Protein AF-A0A1G1VVL0-F1 (afdb_monomer_lite)

Radius of gyration: 16.99 Å; chains: 1; bounding box: 36×27×58 Å

pLDDT: mean 80.32, std 18.47, range [32.09, 98.31]

Foldseek 3Di:
DDPDDPPWWKWFFQDKDWDDDPPDQIWMKTFTFTADDPGDTDTDIATEDPQDSVQSDPVSCCVGDDGGFMWTKDKDWPWDQDDPVPDPDDDSPTDTDIDIHIYTDDDPDD

Organism: NCBI:txid1797593

Secondary structure (DSSP, 8-state):
-----TT--EEEEEEEEEEEETTEEEEEEEEEEEEPTTS-EEEEEEEEES--GGG-SHHHHHTT--TT-EEEEEEEE--B----TT--SS----B--EEEEEEE------

Sequence (110 aa):
MERLIPGHLRGEIFAFTTIRRDGIFPYGMAWVDVELLGGSTRRITVKLTDLDPNRMDPAGMEEQVHIGDRVEIITREWTRVTQDPADGKDHDRGLLVYGYAARLICEEGN

Structure (mmCIF, N/CA/C/O backbone):
data_AF-A0A1G1VVL0-F1
#
_entry.id   AF-A0A1G1VVL0-F1
#
loop_
_atom_site.group_PDB
_atom_site.id
_atom_site.type_symbol
_atom_site.label_atom_id
_atom_site.label_alt_id
_atom_site.label_comp_id
_atom_site.label_asym_id
_atom_site.label_entity_id
_atom_site.label_seq_id
_atom_site.pdbx_PDB_ins_code
_atom_site.Cartn_x
_atom_site.Cartn_y
_atom_site.Cartn_z
_atom_site.occupancy
_atom_site.B_iso_or_equiv
_atom_site.auth_seq_id
_atom_site.auth_comp_id
_atom_site.auth_asym_id
_atom_site.auth_atom_id
_atom_site.pdbx_PDB_model_num
ATOM 1 N N . MET A 1 1 ? 5.407 15.975 15.368 1.00 39.78 1 MET A N 1
ATOM 2 C CA . MET A 1 1 ? 3.993 16.453 15.500 1.00 39.78 1 MET A CA 1
ATOM 3 C C . MET A 1 1 ? 3.271 16.074 14.218 1.00 39.78 1 MET A C 1
ATOM 5 O O . MET A 1 1 ? 3.563 16.675 13.190 1.00 39.78 1 MET A O 1
ATOM 9 N N . GLU A 1 2 ? 2.407 15.051 14.245 1.00 45.62 2 GLU A N 1
ATOM 10 C CA . GLU A 1 2 ? 1.755 14.527 13.035 1.00 45.62 2 GLU A CA 1
ATOM 11 C C . GLU A 1 2 ? 1.006 15.632 12.285 1.00 45.62 2 GLU A C 1
ATOM 13 O O . GLU A 1 2 ? 0.053 16.228 12.792 1.00 45.62 2 GLU A O 1
ATOM 18 N N . ARG A 1 3 ? 1.429 15.918 11.051 1.00 47.12 3 ARG A N 1
ATOM 19 C CA . ARG A 1 3 ? 0.727 16.862 10.183 1.00 47.12 3 ARG A CA 1
ATOM 20 C C . ARG A 1 3 ? -0.472 16.139 9.571 1.00 47.12 3 ARG A C 1
ATOM 22 O O . ARG A 1 3 ? -0.402 15.601 8.472 1.00 47.12 3 ARG A O 1
ATOM 29 N N . LEU A 1 4 ? -1.558 16.085 10.336 1.00 47.19 4 LEU A N 1
ATOM 30 C CA . LEU A 1 4 ? -2.818 15.452 9.953 1.00 47.19 4 LEU A CA 1
ATOM 31 C C . LEU A 1 4 ? -3.418 16.176 8.741 1.00 47.19 4 LEU A C 1
ATOM 33 O O . LEU A 1 4 ? -3.774 17.350 8.840 1.00 47.19 4 LEU A O 1
ATOM 37 N N . ILE A 1 5 ? -3.561 15.484 7.607 1.00 50.50 5 ILE A N 1
ATOM 38 C CA . ILE A 1 5 ? -4.395 15.961 6.499 1.00 50.50 5 ILE A CA 1
ATOM 39 C C . ILE A 1 5 ? -5.812 15.408 6.727 1.00 50.50 5 ILE A C 1
ATOM 41 O O . ILE A 1 5 ? -5.999 14.189 6.654 1.00 50.50 5 ILE A O 1
ATOM 45 N N . PRO A 1 6 ? -6.820 16.252 7.015 1.00 49.91 6 PRO A N 1
ATOM 46 C CA . PRO A 1 6 ? -8.189 15.792 7.239 1.00 49.91 6 PRO A CA 1
ATOM 47 C C . PRO A 1 6 ? -8.708 14.944 6.066 1.00 49.91 6 PRO A C 1
ATOM 49 O O . PRO A 1 6 ? -8.513 15.304 4.907 1.00 49.91 6 PRO A O 1
ATOM 52 N N . GLY A 1 7 ? -9.374 13.824 6.366 1.00 61.66 7 GLY A N 1
ATOM 53 C CA . GLY A 1 7 ? -10.075 12.995 5.372 1.00 61.66 7 GLY A CA 1
ATOM 54 C C . GLY A 1 7 ? -9.296 11.815 4.778 1.00 61.66 7 GLY A C 1
ATOM 55 O O . GLY A 1 7 ? -9.840 11.122 3.922 1.00 61.66 7 GLY A O 1
ATOM 56 N N . HIS A 1 8 ? -8.063 11.549 5.217 1.00 72.69 8 HIS A N 1
ATOM 57 C CA . HIS A 1 8 ? -7.319 10.367 4.766 1.00 72.69 8 HIS A CA 1
ATOM 58 C C . HIS A 1 8 ? -7.766 9.121 5.535 1.00 72.69 8 HIS A C 1
ATOM 60 O O . HIS A 1 8 ? -7.766 9.114 6.768 1.00 72.69 8 HIS A O 1
ATOM 66 N N . LEU A 1 9 ? -8.148 8.067 4.807 1.00 87.69 9 LEU A N 1
ATOM 67 C CA . LEU A 1 9 ? -8.429 6.764 5.409 1.00 87.69 9 LEU A CA 1
ATOM 68 C C . LEU A 1 9 ? -7.130 6.206 5.989 1.00 87.69 9 LEU A C 1
ATOM 70 O O . LEU A 1 9 ? -6.089 6.237 5.335 1.00 87.69 9 LEU A O 1
ATOM 74 N N . ARG A 1 10 ? -7.197 5.698 7.215 1.00 90.50 10 ARG A N 1
ATOM 75 C CA . ARG A 1 10 ? -6.085 5.028 7.888 1.00 90.50 10 ARG A CA 1
ATOM 76 C C . ARG A 1 10 ? -6.435 3.567 8.092 1.00 90.50 10 ARG A C 1
ATOM 78 O O . ARG A 1 10 ? -7.612 3.200 8.143 1.00 90.50 10 ARG A O 1
ATOM 85 N N . GLY A 1 11 ? -5.408 2.747 8.200 1.00 94.00 11 GLY A N 1
ATOM 86 C CA . GLY A 1 11 ? -5.584 1.336 8.464 1.00 94.00 11 GLY A CA 1
ATOM 87 C C . GLY A 1 11 ? -4.322 0.683 8.977 1.00 94.00 11 GLY A C 1
ATOM 88 O O . GLY A 1 11 ? -3.320 1.342 9.254 1.00 94.00 11 GLY A O 1
ATOM 89 N N . GLU A 1 12 ? -4.406 -0.629 9.083 1.00 96.69 12 GLU A N 1
ATOM 90 C CA . GLU A 1 12 ? -3.340 -1.491 9.560 1.00 96.69 12 GLU A CA 1
ATOM 91 C C . GLU A 1 12 ? -3.049 -2.574 8.522 1.00 96.69 12 GLU A C 1
ATOM 93 O O . GLU A 1 12 ? -3.974 -3.126 7.915 1.00 96.69 12 GLU A O 1
ATOM 98 N N . ILE A 1 13 ? -1.771 -2.868 8.282 1.00 97.38 13 ILE A N 1
ATOM 99 C CA . ILE A 1 13 ? -1.376 -3.954 7.384 1.00 97.38 13 ILE A CA 1
ATOM 100 C C . ILE A 1 13 ? -1.767 -5.287 8.018 1.00 97.38 13 ILE A C 1
ATOM 102 O O . ILE A 1 13 ? -1.182 -5.722 9.004 1.00 97.38 13 ILE A O 1
ATOM 106 N N . PHE A 1 14 ? -2.722 -5.976 7.402 1.00 97.75 14 PHE A N 1
ATOM 107 C CA . PHE A 1 14 ? -3.109 -7.327 7.792 1.00 97.75 14 PHE A CA 1
ATOM 108 C C . PHE A 1 14 ? -2.160 -8.382 7.210 1.00 97.75 14 PHE A C 1
ATOM 110 O O . PHE A 1 14 ? -1.822 -9.366 7.860 1.00 97.75 14 PHE A O 1
ATOM 117 N N . ALA A 1 15 ? -1.766 -8.202 5.951 1.00 97.06 15 ALA A N 1
ATOM 118 C CA . ALA A 1 15 ? -0.835 -9.074 5.246 1.00 97.06 15 ALA A CA 1
ATOM 119 C C . ALA A 1 15 ? -0.176 -8.295 4.109 1.00 97.06 15 ALA A C 1
ATOM 121 O O . ALA A 1 15 ? -0.792 -7.391 3.542 1.00 97.06 15 ALA A O 1
ATOM 122 N N . PHE A 1 16 ? 1.038 -8.673 3.725 1.00 96.12 16 PHE A N 1
ATOM 123 C CA . PHE A 1 16 ? 1.721 -8.068 2.589 1.00 96.12 16 PHE A CA 1
ATOM 124 C C . PHE A 1 16 ? 2.522 -9.096 1.794 1.00 96.12 16 PHE A C 1
ATOM 126 O O . PHE A 1 16 ? 2.743 -10.227 2.222 1.00 96.12 16 PHE A O 1
ATOM 133 N N . THR A 1 17 ? 2.915 -8.700 0.590 1.00 93.62 17 THR A N 1
ATOM 134 C CA . THR A 1 17 ? 3.770 -9.484 -0.293 1.00 93.62 17 THR A CA 1
ATOM 135 C C . THR A 1 17 ? 4.565 -8.568 -1.217 1.00 93.62 17 THR A C 1
ATOM 137 O O . THR A 1 17 ? 4.180 -7.419 -1.458 1.00 93.62 17 THR A O 1
ATOM 140 N N . THR A 1 18 ? 5.647 -9.098 -1.780 1.00 92.56 18 THR A N 1
ATOM 141 C CA . THR A 1 18 ? 6.449 -8.419 -2.796 1.00 92.56 18 THR A CA 1
ATOM 142 C C . THR A 1 18 ? 6.185 -9.036 -4.158 1.00 92.56 18 THR A C 1
ATOM 144 O O . THR A 1 18 ? 6.389 -10.230 -4.369 1.00 92.56 18 THR A O 1
ATOM 147 N N . ILE A 1 19 ? 5.769 -8.210 -5.112 1.00 90.25 19 ILE A N 1
ATOM 148 C CA . ILE A 1 19 ? 5.563 -8.621 -6.496 1.00 90.25 19 ILE A CA 1
ATOM 149 C C . ILE A 1 19 ? 6.872 -8.468 -7.266 1.00 90.25 19 ILE A C 1
ATOM 151 O O . ILE A 1 19 ? 7.487 -7.400 -7.261 1.00 90.25 19 ILE A O 1
ATOM 155 N N . ARG A 1 20 ? 7.274 -9.534 -7.965 1.00 89.25 20 ARG A N 1
ATOM 156 C CA . ARG A 1 20 ? 8.405 -9.543 -8.900 1.00 89.25 20 ARG A CA 1
ATOM 157 C C . ARG A 1 20 ? 7.990 -10.165 -10.219 1.00 89.25 20 ARG A C 1
ATOM 159 O O . ARG A 1 20 ? 7.381 -11.232 -10.238 1.00 89.25 20 ARG A O 1
ATOM 166 N N . ARG A 1 21 ? 8.327 -9.492 -11.314 1.00 85.81 21 ARG A N 1
ATOM 167 C CA . ARG A 1 21 ? 8.075 -9.957 -12.676 1.00 85.81 21 ARG A CA 1
ATOM 168 C C . ARG A 1 21 ? 9.090 -9.326 -13.620 1.00 85.81 21 ARG A C 1
ATOM 170 O O . ARG A 1 21 ? 9.396 -8.146 -13.475 1.00 85.81 21 ARG A O 1
ATOM 177 N N . ASP A 1 22 ? 9.557 -10.090 -14.600 1.00 85.19 22 ASP A N 1
ATOM 178 C CA . ASP A 1 22 ? 10.472 -9.587 -15.626 1.00 85.19 22 ASP A CA 1
ATOM 179 C C . ASP A 1 22 ? 9.910 -8.336 -16.317 1.00 85.19 22 ASP A C 1
ATOM 181 O O . ASP A 1 22 ? 8.734 -8.284 -16.692 1.00 85.19 22 ASP A O 1
ATOM 185 N N . GLY A 1 23 ? 10.757 -7.314 -16.462 1.00 83.31 23 GLY A N 1
ATOM 186 C CA . GLY A 1 23 ? 10.391 -6.030 -17.066 1.00 83.31 23 GLY A CA 1
ATOM 187 C C . GLY A 1 23 ? 9.563 -5.096 -16.174 1.00 83.31 23 GLY A C 1
ATOM 188 O O . GLY A 1 23 ? 9.194 -4.017 -16.629 1.00 83.31 23 GLY A O 1
ATOM 189 N N . ILE A 1 24 ? 9.278 -5.468 -14.919 1.00 82.94 24 ILE A N 1
ATOM 190 C CA . ILE A 1 24 ? 8.561 -4.626 -13.953 1.00 82.94 24 ILE A CA 1
ATOM 191 C C . ILE A 1 24 ? 9.426 -4.427 -12.709 1.00 82.94 24 ILE A C 1
ATOM 193 O O . ILE A 1 24 ? 9.913 -5.389 -12.116 1.00 82.94 24 ILE A O 1
ATOM 197 N N . PHE A 1 25 ? 9.587 -3.171 -12.286 1.00 85.44 25 PHE A N 1
ATOM 198 C CA . PHE A 1 25 ? 10.277 -2.861 -11.038 1.00 85.44 25 PHE A CA 1
ATOM 199 C C . PHE A 1 25 ? 9.529 -3.492 -9.845 1.00 85.44 25 PHE A C 1
ATOM 201 O O . PHE A 1 25 ? 8.313 -3.298 -9.752 1.00 85.44 25 PHE A O 1
ATOM 208 N N . PRO A 1 26 ? 10.202 -4.236 -8.946 1.00 90.50 26 PRO A N 1
ATOM 209 C CA . PRO A 1 26 ? 9.551 -4.865 -7.801 1.00 90.50 26 PRO A CA 1
ATOM 210 C C . PRO A 1 26 ? 8.766 -3.871 -6.941 1.00 90.50 26 PRO A C 1
ATOM 212 O O . PRO A 1 26 ? 9.196 -2.741 -6.725 1.00 90.50 26 PRO A O 1
ATOM 215 N N . TYR A 1 27 ? 7.614 -4.289 -6.422 1.00 91.12 27 TYR A N 1
ATOM 216 C CA . TYR A 1 27 ? 6.782 -3.434 -5.572 1.00 91.12 27 TY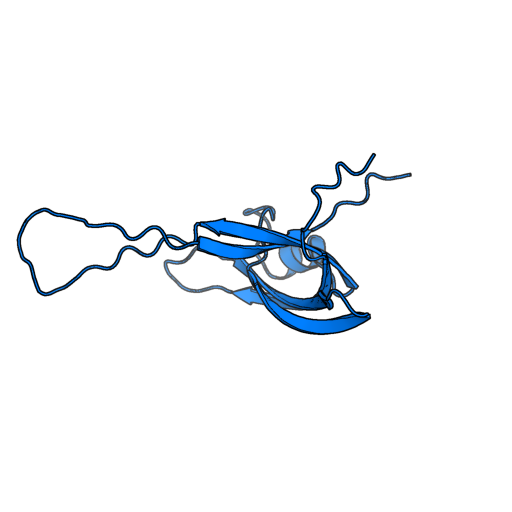R A CA 1
ATOM 217 C C . TYR A 1 27 ? 6.037 -4.236 -4.506 1.00 91.12 27 TYR A C 1
ATOM 219 O O . TYR A 1 27 ? 5.765 -5.423 -4.681 1.00 91.12 27 TYR A O 1
ATOM 227 N N . GLY A 1 28 ? 5.692 -3.573 -3.403 1.00 93.00 28 GLY A N 1
ATOM 228 C CA . GLY A 1 28 ? 4.899 -4.159 -2.328 1.00 93.00 28 GLY A CA 1
ATOM 229 C C . GLY A 1 28 ? 3.398 -4.064 -2.600 1.00 93.00 28 GLY A C 1
ATOM 230 O O . GLY A 1 28 ? 2.907 -3.060 -3.121 1.00 93.00 28 GLY A O 1
ATOM 231 N N . MET A 1 29 ? 2.661 -5.096 -2.211 1.00 95.81 29 MET A N 1
ATOM 232 C CA . MET A 1 29 ? 1.200 -5.114 -2.151 1.00 95.81 29 MET A CA 1
ATOM 233 C C . MET A 1 29 ? 0.773 -5.524 -0.749 1.00 95.81 29 MET A C 1
ATOM 235 O O . MET A 1 29 ? 1.387 -6.410 -0.160 1.00 95.81 29 MET A O 1
ATOM 239 N N . ALA A 1 30 ? -0.292 -4.920 -0.235 1.00 97.44 30 ALA A N 1
ATOM 240 C CA . ALA A 1 30 ? -0.819 -5.235 1.082 1.00 97.44 30 ALA A CA 1
ATOM 241 C C . ALA A 1 30 ? -2.338 -5.382 1.079 1.00 97.44 30 ALA A C 1
ATOM 243 O O . ALA A 1 30 ? -3.060 -4.724 0.323 1.00 97.44 30 ALA A O 1
ATOM 244 N N . TRP A 1 31 ? -2.810 -6.237 1.977 1.00 98.31 31 TRP A N 1
ATOM 245 C CA . TRP A 1 31 ? -4.150 -6.163 2.525 1.00 98.31 31 TRP A CA 1
ATOM 246 C C . TRP A 1 31 ? -4.119 -5.264 3.746 1.00 98.31 31 TRP A C 1
ATOM 248 O O . TRP A 1 31 ? -3.373 -5.520 4.688 1.00 98.31 31 TRP A O 1
ATOM 258 N N . VAL A 1 32 ? -4.937 -4.220 3.715 1.00 98.00 32 VAL A N 1
ATOM 259 C CA . VAL A 1 32 ? -5.027 -3.225 4.778 1.00 98.00 32 VAL A CA 1
ATOM 260 C C . VAL A 1 32 ? -6.439 -3.233 5.330 1.00 98.00 32 VAL A C 1
ATOM 262 O O . VAL A 1 32 ? -7.403 -3.102 4.571 1.00 98.00 32 VAL A O 1
ATOM 265 N N . ASP A 1 33 ? -6.550 -3.369 6.644 1.00 97.19 33 ASP A N 1
ATOM 266 C CA . ASP A 1 33 ? -7.797 -3.192 7.372 1.00 97.19 33 ASP A CA 1
ATOM 267 C C . ASP A 1 33 ? -7.975 -1.699 7.663 1.00 97.19 33 ASP A C 1
ATOM 269 O O . ASP A 1 33 ? -7.282 -1.129 8.501 1.00 97.19 33 ASP A O 1
ATOM 273 N N . VAL A 1 34 ? -8.863 -1.044 6.910 1.00 94.38 34 VAL A N 1
ATOM 274 C CA . VAL A 1 34 ? -9.148 0.392 7.021 1.00 94.38 34 VAL A CA 1
ATOM 275 C C . VAL A 1 34 ? -10.366 0.658 7.893 1.00 94.38 34 VAL A C 1
ATOM 277 O O . VAL A 1 34 ? -11.409 0.011 7.755 1.00 94.38 34 VAL A O 1
ATOM 280 N N . GLU A 1 35 ? -10.245 1.656 8.759 1.00 86.94 35 GLU A N 1
ATOM 281 C CA . GLU A 1 35 ? -11.328 2.142 9.610 1.00 86.94 35 GLU A CA 1
ATOM 282 C C . GLU A 1 35 ? -12.195 3.133 8.815 1.00 86.94 35 GLU A C 1
ATOM 284 O O . GLU A 1 35 ? -11.698 4.114 8.255 1.00 86.94 35 GLU A O 1
ATOM 289 N N . LEU A 1 36 ? -13.504 2.882 8.735 1.00 85.12 36 LEU A N 1
ATOM 290 C CA . LEU A 1 36 ? -14.455 3.755 8.043 1.00 85.12 36 LEU A CA 1
ATOM 291 C C . LEU A 1 36 ? -15.232 4.641 9.022 1.00 85.12 36 LEU A C 1
ATOM 293 O O . LEU A 1 36 ? -15.448 4.294 10.186 1.00 85.12 36 LEU A O 1
ATOM 297 N N . LEU A 1 37 ? -15.743 5.763 8.506 1.00 77.44 37 LEU A N 1
ATOM 298 C CA . LEU A 1 37 ? -16.700 6.604 9.223 1.00 77.44 37 LEU A CA 1
ATOM 299 C C . LEU A 1 37 ? -17.927 5.763 9.609 1.00 77.44 37 LEU A C 1
ATOM 301 O O . LEU A 1 37 ? -18.608 5.218 8.743 1.00 77.44 37 LEU A O 1
ATOM 305 N N . GLY A 1 38 ? -18.181 5.638 10.912 1.00 77.38 38 GLY A N 1
ATOM 306 C CA . GLY A 1 38 ? -19.206 4.742 11.462 1.00 77.38 38 GLY A CA 1
ATOM 307 C C . GLY A 1 38 ? -18.656 3.521 12.206 1.00 77.38 38 GLY A C 1
ATOM 308 O O . GLY A 1 38 ? -19.444 2.710 12.679 1.00 77.38 38 GLY A O 1
ATOM 309 N N . GLY A 1 39 ? -17.329 3.389 12.337 1.00 79.50 39 GLY A N 1
ATOM 310 C CA . GLY A 1 39 ? -16.684 2.395 13.206 1.00 79.50 39 GLY A CA 1
ATOM 311 C C . GLY A 1 39 ? -16.585 0.988 12.614 1.00 79.50 39 GLY A C 1
ATOM 312 O O . GLY A 1 39 ? -16.145 0.067 13.293 1.00 79.50 39 GLY A O 1
ATOM 313 N N . SER A 1 40 ? -16.987 0.801 11.355 1.00 87.00 40 SER A N 1
ATOM 314 C CA . SER A 1 40 ? -16.790 -0.461 10.642 1.00 87.00 40 SER A CA 1
ATOM 315 C C . SER A 1 40 ? -15.394 -0.539 10.030 1.00 87.00 40 SER A C 1
ATOM 317 O O . SER A 1 40 ? -14.925 0.445 9.454 1.00 87.00 40 SER A O 1
ATOM 319 N N . THR A 1 41 ? -14.804 -1.729 10.031 1.00 92.88 41 THR A N 1
ATOM 320 C CA . THR A 1 41 ? -13.538 -2.008 9.343 1.00 92.88 41 THR A CA 1
ATOM 321 C C . THR A 1 41 ? -13.795 -2.682 7.998 1.00 92.88 41 THR A C 1
ATOM 323 O O . THR A 1 41 ? -14.672 -3.544 7.882 1.00 92.88 41 THR A O 1
ATOM 326 N N . ARG A 1 42 ? -13.029 -2.319 6.966 1.00 94.19 42 ARG A N 1
ATOM 327 C CA . ARG A 1 42 ? -12.994 -3.050 5.691 1.00 94.19 42 ARG A CA 1
ATOM 328 C C . ARG A 1 42 ? -11.573 -3.412 5.311 1.00 94.19 42 ARG A C 1
ATOM 330 O O . ARG A 1 42 ? -10.676 -2.593 5.435 1.00 94.19 42 ARG A O 1
ATOM 337 N N . ARG A 1 43 ? -11.405 -4.602 4.741 1.00 96.50 43 ARG A N 1
ATOM 338 C CA . ARG A 1 43 ? -10.146 -5.007 4.126 1.00 96.50 43 ARG A CA 1
ATOM 339 C C . ARG A 1 43 ? -10.087 -4.549 2.678 1.00 96.50 43 ARG A C 1
ATOM 341 O O . ARG A 1 43 ? -10.982 -4.872 1.896 1.00 96.50 43 ARG A O 1
ATOM 348 N N . ILE A 1 44 ? -9.029 -3.840 2.311 1.00 95.62 44 ILE A N 1
ATOM 349 C CA . ILE A 1 44 ? -8.756 -3.422 0.934 1.00 95.62 44 ILE A CA 1
ATOM 350 C C . ILE A 1 44 ? -7.393 -3.931 0.477 1.00 95.62 44 ILE A C 1
ATOM 352 O O . ILE A 1 44 ? -6.497 -4.148 1.285 1.00 95.62 44 ILE A O 1
ATOM 356 N N . THR A 1 45 ? -7.238 -4.122 -0.832 1.00 97.00 45 THR A N 1
ATOM 357 C CA . THR A 1 45 ? -5.946 -4.446 -1.448 1.00 97.00 45 THR A CA 1
ATOM 358 C C . THR A 1 45 ? -5.347 -3.179 -2.040 1.00 97.00 45 THR A C 1
ATOM 360 O O . THR A 1 45 ? -6.004 -2.511 -2.836 1.00 97.00 45 THR A O 1
ATOM 363 N N . VAL A 1 46 ? -4.113 -2.850 -1.668 1.00 96.00 46 VAL A N 1
ATOM 364 C CA . VAL A 1 46 ? -3.438 -1.607 -2.068 1.00 96.00 46 VAL A CA 1
ATOM 365 C C . VAL A 1 46 ? -1.960 -1.844 -2.357 1.00 96.00 46 VAL A C 1
ATOM 367 O O . VAL A 1 46 ? -1.335 -2.742 -1.793 1.00 96.00 46 VAL A O 1
ATOM 370 N N . LYS A 1 47 ? -1.396 -1.020 -3.243 1.00 95.19 47 LYS A N 1
ATOM 371 C CA . LYS A 1 47 ? 0.051 -0.960 -3.472 1.00 95.19 47 LYS A CA 1
ATOM 372 C C . LYS A 1 47 ? 0.716 -0.209 -2.321 1.00 95.19 47 LYS A C 1
ATOM 374 O O . LYS A 1 47 ? 0.229 0.851 -1.933 1.00 95.19 47 LYS A O 1
ATOM 379 N N . LEU A 1 48 ? 1.829 -0.732 -1.820 1.00 95.38 48 LEU A N 1
ATOM 380 C CA . LEU A 1 48 ? 2.691 -0.025 -0.877 1.00 95.38 48 LEU A CA 1
ATOM 381 C C . LEU A 1 48 ? 3.597 0.946 -1.643 1.00 95.38 48 LEU A C 1
ATOM 383 O O . LEU A 1 48 ? 4.134 0.609 -2.702 1.00 95.38 48 LEU A O 1
ATOM 387 N N . THR A 1 49 ? 3.732 2.164 -1.131 1.00 93.12 49 THR A N 1
ATOM 388 C CA . THR A 1 49 ? 4.521 3.242 -1.745 1.00 93.12 49 THR A CA 1
ATOM 389 C C . THR A 1 49 ? 5.520 3.816 -0.756 1.00 93.12 49 THR A C 1
ATOM 391 O O . THR A 1 49 ? 5.412 3.588 0.445 1.00 93.12 49 THR A O 1
ATOM 394 N N . ASP A 1 50 ? 6.467 4.588 -1.286 1.00 90.38 50 ASP A N 1
ATOM 395 C CA . ASP A 1 50 ? 7.475 5.328 -0.521 1.00 90.38 50 ASP A CA 1
ATOM 396 C C . ASP A 1 50 ? 8.417 4.396 0.276 1.00 90.38 50 ASP A C 1
ATOM 398 O O . ASP A 1 50 ? 9.006 4.795 1.274 1.00 90.38 50 ASP A O 1
ATOM 402 N N . LEU A 1 51 ? 8.567 3.155 -0.202 1.00 91.00 51 LEU A N 1
ATOM 403 C CA . LEU A 1 51 ? 9.555 2.181 0.265 1.00 91.00 51 LEU A CA 1
ATOM 404 C C . LEU A 1 51 ? 10.919 2.446 -0.385 1.00 91.00 51 LEU A C 1
ATOM 406 O O . LEU A 1 51 ? 10.984 3.000 -1.486 1.00 91.00 51 LEU A O 1
ATOM 410 N N . ASP A 1 52 ? 11.997 1.999 0.257 1.00 90.75 52 ASP A N 1
ATOM 411 C CA . ASP A 1 52 ? 13.342 2.031 -0.311 1.00 90.75 52 ASP A CA 1
ATOM 412 C C . ASP A 1 52 ? 13.438 1.049 -1.495 1.00 90.75 52 ASP A C 1
ATOM 414 O O . ASP A 1 52 ? 13.394 -0.174 -1.301 1.00 90.75 52 ASP A O 1
ATOM 418 N N . PRO A 1 53 ? 13.608 1.552 -2.734 1.00 86.88 53 PRO A N 1
ATOM 419 C CA . PRO A 1 53 ? 13.681 0.713 -3.926 1.00 86.88 53 PRO A CA 1
ATOM 420 C C . PRO A 1 53 ? 14.871 -0.260 -3.909 1.00 86.88 53 PRO A C 1
ATOM 422 O O . PRO A 1 53 ? 14.826 -1.284 -4.592 1.00 86.88 53 PRO A O 1
ATOM 425 N N . ASN A 1 54 ? 15.922 0.016 -3.131 1.00 89.31 54 ASN A N 1
ATOM 426 C CA . ASN A 1 54 ? 17.097 -0.854 -3.035 1.00 89.31 54 ASN A CA 1
ATOM 427 C C . ASN A 1 54 ? 16.875 -2.066 -2.122 1.00 89.31 54 ASN A C 1
ATOM 429 O O . ASN A 1 54 ? 17.710 -2.965 -2.088 1.00 89.31 54 ASN A O 1
ATOM 433 N N . ARG A 1 55 ? 15.752 -2.106 -1.398 1.00 90.12 55 ARG A N 1
ATOM 434 C CA . ARG A 1 55 ? 15.421 -3.141 -0.410 1.00 90.12 55 ARG A CA 1
ATOM 435 C C . ARG A 1 55 ? 14.129 -3.881 -0.771 1.00 90.12 55 ARG A C 1
ATOM 437 O O . ARG A 1 55 ? 13.376 -4.299 0.094 1.00 90.12 55 ARG A O 1
ATOM 444 N N . MET A 1 56 ? 13.865 -4.063 -2.067 1.00 87.81 56 MET A N 1
ATOM 445 C CA . MET A 1 56 ? 12.673 -4.771 -2.568 1.00 87.81 56 MET A CA 1
ATOM 446 C C . MET A 1 56 ? 12.884 -6.289 -2.753 1.00 87.81 56 MET A C 1
ATOM 448 O O . MET A 1 56 ? 12.072 -6.981 -3.386 1.00 87.81 56 MET A O 1
ATOM 452 N N . ASP A 1 57 ? 13.986 -6.837 -2.237 1.00 87.62 57 ASP A N 1
ATOM 453 C CA . ASP A 1 57 ? 14.127 -8.282 -2.044 1.00 87.62 57 ASP A CA 1
ATOM 454 C C . ASP A 1 57 ? 13.234 -8.761 -0.854 1.00 87.62 57 ASP A C 1
ATOM 456 O O . ASP A 1 57 ? 12.589 -7.925 -0.223 1.00 87.62 57 ASP A O 1
ATOM 460 N N . PRO A 1 58 ? 13.031 -10.074 -0.590 1.00 84.88 58 PRO A N 1
ATOM 461 C CA . PRO A 1 58 ? 12.087 -10.496 0.448 1.00 84.88 58 PRO A CA 1
ATOM 462 C C . PRO A 1 58 ? 12.542 -10.069 1.847 1.00 84.88 58 PRO A C 1
ATOM 464 O O . PRO A 1 58 ? 11.719 -9.599 2.622 1.00 84.88 58 PRO A O 1
ATOM 467 N N . ALA A 1 59 ? 13.843 -10.172 2.130 1.00 88.31 59 ALA A N 1
ATOM 468 C CA . ALA A 1 59 ? 14.409 -9.814 3.425 1.00 88.31 59 ALA A CA 1
ATOM 469 C C . ALA A 1 59 ? 14.352 -8.296 3.646 1.00 88.31 59 ALA A C 1
ATOM 471 O O . ALA A 1 59 ? 13.859 -7.834 4.667 1.00 88.31 59 ALA A O 1
ATOM 472 N N . GLY A 1 60 ? 14.750 -7.511 2.643 1.00 89.50 60 GLY A N 1
ATOM 473 C CA . GLY A 1 60 ? 14.664 -6.056 2.670 1.00 89.50 60 GLY A CA 1
ATOM 474 C C . GLY A 1 60 ? 13.230 -5.537 2.775 1.00 89.50 60 GLY A C 1
ATOM 475 O O . GLY A 1 60 ? 13.010 -4.463 3.335 1.00 89.50 60 GLY A O 1
ATOM 476 N N . MET A 1 61 ? 12.243 -6.284 2.270 1.00 89.50 61 MET A N 1
ATOM 477 C CA . MET A 1 61 ? 10.835 -5.934 2.440 1.00 89.50 61 MET A CA 1
ATOM 478 C C . MET A 1 61 ? 10.364 -6.190 3.873 1.00 89.50 61 MET A C 1
ATOM 480 O O . MET A 1 61 ? 9.711 -5.325 4.448 1.00 89.50 61 MET A O 1
ATOM 484 N N . GLU A 1 62 ? 10.708 -7.344 4.452 1.00 89.12 62 GLU A N 1
ATOM 485 C CA . GLU A 1 62 ? 10.396 -7.670 5.852 1.00 89.12 62 GLU A CA 1
ATOM 486 C C . GLU A 1 62 ? 11.044 -6.685 6.834 1.00 89.12 62 GLU A C 1
ATOM 488 O O . GLU A 1 62 ? 10.470 -6.395 7.872 1.00 89.12 62 GLU A O 1
ATOM 493 N N . GLU A 1 63 ? 12.196 -6.104 6.494 1.00 91.94 63 GLU A N 1
ATOM 494 C CA . GLU A 1 63 ? 12.841 -5.066 7.311 1.00 91.94 63 GLU A CA 1
ATOM 495 C C . GLU A 1 63 ? 12.129 -3.703 7.256 1.00 91.94 63 GLU A C 1
ATOM 497 O O . GLU A 1 63 ? 12.357 -2.853 8.120 1.00 91.94 63 GLU A O 1
ATOM 502 N N . GLN A 1 64 ? 11.319 -3.458 6.223 1.00 92.94 64 GLN A N 1
ATOM 503 C CA . GLN A 1 64 ? 10.629 -2.184 6.003 1.00 92.94 64 GLN A CA 1
ATOM 504 C C . GLN A 1 64 ? 9.145 -2.228 6.356 1.00 92.94 64 GLN A C 1
ATOM 506 O O . GLN A 1 64 ? 8.566 -1.179 6.624 1.00 92.94 64 GLN A O 1
ATOM 511 N N . VAL A 1 65 ? 8.521 -3.405 6.278 1.00 94.69 65 VAL A N 1
ATOM 512 C CA . VAL A 1 65 ? 7.072 -3.576 6.369 1.00 94.69 65 VAL A CA 1
ATOM 513 C C . VAL A 1 65 ? 6.752 -4.775 7.245 1.00 94.69 65 VAL A C 1
ATOM 515 O O . VAL A 1 65 ? 7.225 -5.883 6.997 1.00 94.69 65 VAL A O 1
ATOM 518 N N . HIS A 1 66 ? 5.867 -4.567 8.209 1.00 95.38 66 HIS A N 1
ATOM 519 C CA . HIS A 1 66 ? 5.399 -5.584 9.133 1.00 95.38 66 HIS A CA 1
ATOM 520 C C . HIS A 1 66 ? 3.871 -5.664 9.138 1.00 95.38 66 HIS A C 1
ATOM 522 O O . HIS A 1 66 ? 3.146 -4.707 8.854 1.00 95.38 66 HIS A O 1
ATOM 528 N N . ILE A 1 67 ? 3.363 -6.847 9.481 1.00 96.00 67 ILE A N 1
ATOM 529 C CA . ILE A 1 67 ? 1.953 -7.000 9.848 1.00 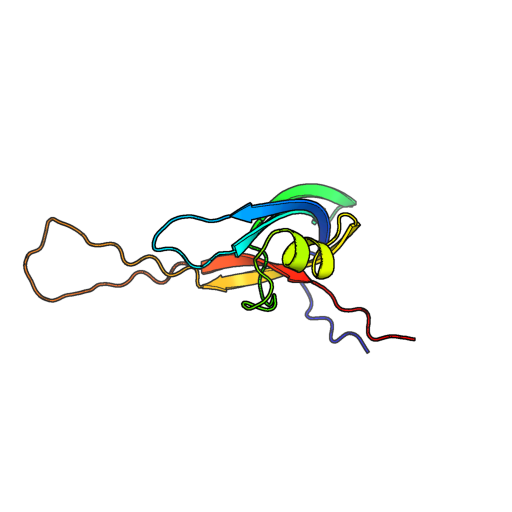96.00 67 ILE A CA 1
ATOM 530 C C . ILE A 1 67 ? 1.723 -6.193 11.130 1.00 96.00 67 ILE A C 1
ATOM 532 O O . ILE A 1 67 ? 2.496 -6.320 12.077 1.00 96.00 67 ILE A O 1
ATOM 536 N N . GLY A 1 68 ? 0.667 -5.385 11.156 1.00 95.50 68 GLY A N 1
ATOM 537 C CA . GLY A 1 68 ? 0.388 -4.449 12.245 1.00 95.50 68 GLY A CA 1
ATOM 538 C C . GLY A 1 68 ? 0.856 -3.016 11.981 1.00 95.50 68 GLY A C 1
ATOM 539 O O . GLY A 1 68 ? 0.462 -2.110 12.713 1.00 95.50 68 GLY A O 1
ATOM 540 N N . ASP A 1 69 ? 1.646 -2.769 10.929 1.00 95.50 69 ASP A N 1
ATOM 541 C CA . ASP A 1 69 ? 2.089 -1.409 10.618 1.00 95.50 69 ASP A CA 1
ATOM 542 C C . ASP A 1 69 ? 0.901 -0.511 10.257 1.00 95.50 69 ASP A C 1
ATOM 544 O O . ASP A 1 69 ? 0.024 -0.872 9.457 1.00 95.50 69 ASP A O 1
ATOM 548 N N . ARG A 1 70 ? 0.893 0.698 10.828 1.00 94.94 70 ARG A N 1
ATOM 549 C CA . ARG A 1 70 ? -0.117 1.713 10.528 1.00 94.94 70 ARG A CA 1
ATOM 550 C C . ARG A 1 70 ? 0.208 2.388 9.203 1.00 94.94 70 ARG A C 1
ATOM 552 O O . ARG A 1 70 ? 1.331 2.823 8.946 1.00 94.94 70 ARG A O 1
ATOM 559 N N . VAL A 1 71 ? -0.814 2.514 8.368 1.00 94.56 71 VAL A N 1
ATOM 560 C CA . VAL A 1 71 ? -0.712 3.138 7.052 1.00 94.56 71 VAL A CA 1
ATOM 561 C C . VAL A 1 71 ? -1.777 4.202 6.861 1.00 94.56 71 VAL A C 1
ATOM 563 O O . VAL A 1 71 ? -2.880 4.140 7.410 1.00 94.56 71 VAL A O 1
ATOM 566 N N . GLU A 1 72 ? -1.461 5.160 6.006 1.00 93.19 72 GLU A N 1
ATOM 567 C CA . GLU A 1 72 ? -2.427 6.082 5.433 1.00 93.19 72 GLU A CA 1
ATOM 568 C C . GLU A 1 72 ? -2.679 5.744 3.965 1.00 93.19 72 GLU A C 1
ATOM 570 O O . GLU A 1 72 ? -1.765 5.427 3.196 1.00 93.19 72 GLU A O 1
ATOM 575 N N . ILE A 1 73 ? -3.946 5.814 3.573 1.00 93.12 73 ILE A N 1
ATOM 576 C CA . ILE A 1 73 ? -4.371 5.619 2.197 1.00 93.12 73 ILE A CA 1
ATOM 577 C C . ILE A 1 73 ? -4.279 6.955 1.470 1.00 93.12 73 ILE A C 1
ATOM 579 O O . ILE A 1 73 ? -4.964 7.920 1.812 1.00 93.12 73 ILE A O 1
ATOM 583 N N . ILE A 1 74 ? -3.448 6.990 0.435 1.00 91.50 74 ILE A N 1
ATOM 584 C CA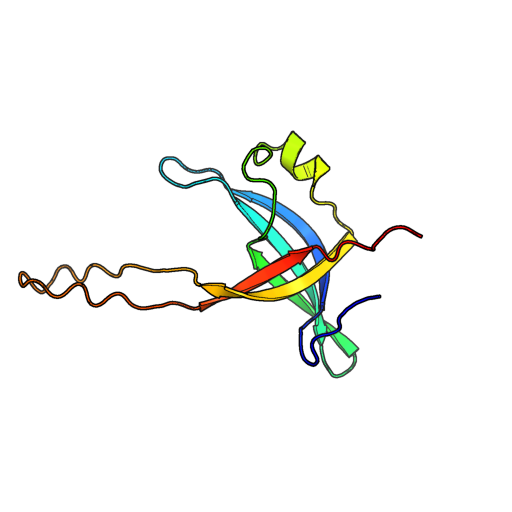 . ILE A 1 74 ? -3.186 8.169 -0.386 1.00 91.50 74 ILE A CA 1
ATOM 585 C C . ILE A 1 74 ? -3.529 7.898 -1.847 1.00 91.50 74 ILE A C 1
ATOM 587 O O . ILE A 1 74 ? -3.523 6.761 -2.314 1.00 91.50 74 ILE A O 1
ATOM 591 N N . THR A 1 75 ? -3.814 8.960 -2.596 1.00 90.31 75 THR A N 1
ATOM 592 C CA . THR A 1 75 ? -3.986 8.862 -4.050 1.00 90.31 75 THR A CA 1
ATOM 593 C C . THR A 1 75 ? -2.621 8.966 -4.728 1.00 90.31 75 THR A C 1
ATOM 595 O O . THR A 1 75 ? -1.855 9.890 -4.452 1.00 90.31 75 THR A O 1
ATOM 598 N N . ARG A 1 76 ? -2.306 8.030 -5.624 1.00 89.19 76 ARG A N 1
ATOM 599 C CA . ARG A 1 76 ? -1.094 8.033 -6.454 1.00 89.19 76 ARG A CA 1
ATOM 600 C C . ARG A 1 76 ? -1.462 7.844 -7.921 1.00 89.19 76 ARG A C 1
ATOM 602 O O . ARG A 1 76 ? -2.458 7.199 -8.242 1.00 89.19 76 ARG A O 1
ATOM 609 N N . GLU A 1 77 ? -0.645 8.396 -8.809 1.00 87.12 77 GLU A N 1
ATOM 610 C CA . GLU A 1 77 ? -0.730 8.107 -10.239 1.00 87.12 77 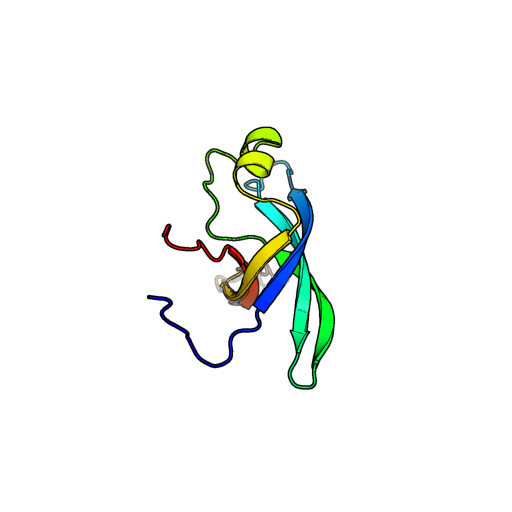GLU A CA 1
ATOM 611 C C . GLU A 1 77 ? -0.218 6.680 -10.504 1.00 87.12 77 GLU A C 1
ATOM 613 O O . GLU A 1 77 ? 0.817 6.275 -9.976 1.00 87.12 77 GLU A O 1
ATOM 618 N N . TRP A 1 78 ? -0.976 5.890 -11.262 1.00 79.69 78 TRP A N 1
ATOM 619 C CA . TRP A 1 78 ? -0.660 4.503 -11.629 1.00 79.69 78 TRP A CA 1
ATOM 620 C C . TRP A 1 78 ? -0.215 4.363 -13.094 1.00 79.69 78 TRP A C 1
ATOM 622 O O . TRP A 1 78 ? 0.185 3.272 -13.481 1.00 79.69 78 TRP A O 1
ATOM 632 N N . THR A 1 79 ? -0.326 5.444 -13.877 1.00 69.75 79 THR A N 1
ATOM 633 C CA . THR A 1 79 ? -0.033 5.612 -15.314 1.00 69.75 79 THR A CA 1
ATOM 634 C C . THR A 1 79 ? -0.233 4.355 -16.173 1.00 69.75 79 THR A C 1
ATOM 636 O O . THR A 1 79 ? 0.614 3.466 -16.250 1.00 69.75 79 THR A O 1
ATOM 639 N N . ARG A 1 80 ? -1.344 4.316 -16.919 1.00 57.72 80 ARG A N 1
ATOM 640 C CA . ARG A 1 80 ? -1.582 3.328 -17.978 1.00 57.72 80 ARG A CA 1
ATOM 641 C C . ARG A 1 80 ? -1.456 4.024 -19.329 1.00 57.72 80 ARG A C 1
ATOM 643 O O . ARG A 1 80 ? -2.339 4.786 -19.707 1.00 57.72 80 ARG A O 1
ATOM 650 N N . VAL A 1 81 ? -0.405 3.723 -20.087 1.00 54.16 81 VAL A N 1
ATOM 651 C CA . VAL A 1 81 ? -0.393 4.026 -21.524 1.00 54.16 81 VAL A CA 1
ATOM 652 C C . VAL A 1 81 ? -1.320 3.009 -22.188 1.00 54.16 81 VAL A C 1
ATOM 654 O O . VAL A 1 81 ? -0.991 1.829 -22.289 1.00 54.16 81 VAL A O 1
ATOM 657 N N . THR A 1 82 ? -2.531 3.417 -22.561 1.00 48.78 82 THR A N 1
ATOM 658 C CA . THR A 1 82 ? -3.375 2.600 -23.433 1.00 48.78 82 THR A CA 1
ATOM 659 C C . THR A 1 82 ? -2.897 2.811 -24.862 1.00 48.78 82 THR A C 1
ATOM 661 O O . THR A 1 82 ? -3.234 3.820 -25.472 1.00 48.78 82 THR A O 1
ATOM 664 N N . GLN A 1 83 ? -2.104 1.877 -25.390 1.00 46.91 83 GLN A N 1
ATOM 665 C CA . GLN A 1 83 ? -2.003 1.725 -26.840 1.00 46.91 83 GLN A CA 1
ATOM 666 C C . GLN A 1 83 ? -3.378 1.282 -27.341 1.00 46.91 83 GLN A C 1
ATOM 668 O O . GLN A 1 83 ? -3.832 0.189 -27.001 1.00 46.91 83 GLN A O 1
ATOM 673 N N . ASP A 1 84 ? -4.047 2.143 -28.103 1.00 46.12 84 ASP A N 1
ATOM 674 C CA . ASP A 1 84 ? -5.140 1.718 -28.967 1.00 46.12 84 ASP A CA 1
ATOM 675 C C . ASP A 1 84 ? -4.507 1.139 -30.247 1.00 46.12 84 ASP A C 1
ATOM 677 O O . ASP A 1 84 ? -3.826 1.877 -30.962 1.00 46.12 84 ASP A O 1
ATOM 681 N N . PRO A 1 85 ? -4.646 -0.167 -30.548 1.00 48.22 85 PRO A N 1
ATOM 682 C CA . PRO A 1 85 ? -4.058 -0.756 -31.750 1.00 48.22 85 PRO A CA 1
ATOM 683 C C . PRO A 1 85 ? -4.734 -0.290 -33.050 1.00 48.22 85 PRO A C 1
ATOM 685 O O . PRO A 1 85 ? -4.288 -0.687 -34.127 1.00 48.22 85 PRO A O 1
ATOM 688 N N . ALA A 1 86 ? -5.827 0.481 -32.974 1.00 51.62 86 ALA A N 1
ATOM 689 C CA . ALA A 1 86 ? -6.676 0.776 -34.123 1.00 51.62 86 ALA A CA 1
ATOM 690 C C . ALA A 1 86 ? -6.329 2.056 -34.905 1.00 51.62 86 ALA A C 1
ATOM 692 O O . ALA A 1 86 ? -6.790 2.173 -36.037 1.00 51.62 86 ALA A O 1
ATOM 693 N N . ASP A 1 87 ? -5.515 2.982 -34.388 1.00 46.25 87 ASP A N 1
ATOM 694 C CA . ASP A 1 87 ? -5.272 4.262 -35.073 1.00 46.25 87 ASP A CA 1
ATOM 695 C C . ASP A 1 87 ? -3.781 4.529 -35.307 1.00 46.25 87 ASP A C 1
ATOM 697 O O . ASP A 1 87 ? -3.048 5.040 -34.463 1.00 46.25 87 ASP A O 1
ATOM 701 N N . GLY A 1 88 ? -3.326 4.200 -36.517 1.00 50.31 88 GLY A N 1
ATOM 702 C CA . GLY A 1 88 ? -1.981 4.480 -37.022 1.00 50.31 88 GLY A CA 1
ATOM 703 C C . GLY A 1 88 ? -1.706 5.960 -37.312 1.00 50.31 88 GLY A C 1
ATOM 704 O O . GLY A 1 88 ? -1.223 6.273 -38.400 1.00 50.31 88 GLY A O 1
ATOM 705 N N . LYS A 1 89 ? -2.008 6.876 -36.383 1.00 49.16 89 LYS A N 1
ATOM 706 C CA . LYS A 1 89 ? -1.648 8.303 -36.474 1.00 49.16 89 LYS A CA 1
ATOM 707 C C . LYS A 1 89 ? -1.374 8.918 -35.094 1.00 49.16 89 LYS A C 1
ATOM 709 O O . LYS A 1 89 ? -2.313 9.267 -34.391 1.00 49.16 89 LYS A O 1
ATOM 714 N N . ASP A 1 90 ? -0.091 9.068 -34.757 1.00 50.47 90 ASP A N 1
ATOM 715 C CA . ASP A 1 90 ? 0.573 10.152 -33.992 1.00 50.47 90 ASP A CA 1
ATOM 716 C C . ASP A 1 90 ? -0.155 10.895 -32.849 1.00 50.47 90 ASP A C 1
ATOM 718 O O . ASP A 1 90 ? 0.170 12.044 -32.535 1.00 50.47 90 ASP A O 1
ATOM 722 N N . HIS A 1 91 ? -1.097 10.269 -32.152 1.00 48.09 91 HIS A N 1
ATOM 723 C CA . HIS A 1 91 ? -1.690 10.834 -30.945 1.00 48.09 91 HIS A CA 1
ATOM 724 C C . HIS A 1 91 ? -1.676 9.806 -29.819 1.00 48.09 91 HIS A C 1
ATOM 726 O O . HIS A 1 91 ? -2.677 9.142 -29.554 1.00 48.09 91 HIS A O 1
ATOM 732 N N . ASP A 1 92 ? -0.546 9.742 -29.113 1.00 53.94 92 ASP A N 1
ATOM 733 C CA . ASP A 1 92 ? -0.449 9.130 -27.788 1.00 53.94 92 ASP A CA 1
ATOM 734 C C . ASP A 1 92 ? -1.380 9.878 -26.819 1.00 53.94 92 ASP A C 1
ATOM 736 O O . ASP A 1 92 ? -0.979 10.785 -26.087 1.00 53.94 92 ASP A O 1
ATOM 740 N N . ARG A 1 93 ? -2.672 9.536 -26.814 1.00 56.25 93 ARG A N 1
ATOM 741 C CA . ARG A 1 93 ? -3.601 10.005 -25.782 1.00 56.25 93 ARG A CA 1
ATOM 742 C C . ARG A 1 93 ? -3.357 9.178 -24.524 1.00 56.25 93 ARG A C 1
ATOM 744 O O . ARG A 1 93 ? -4.045 8.196 -24.265 1.00 56.25 93 AR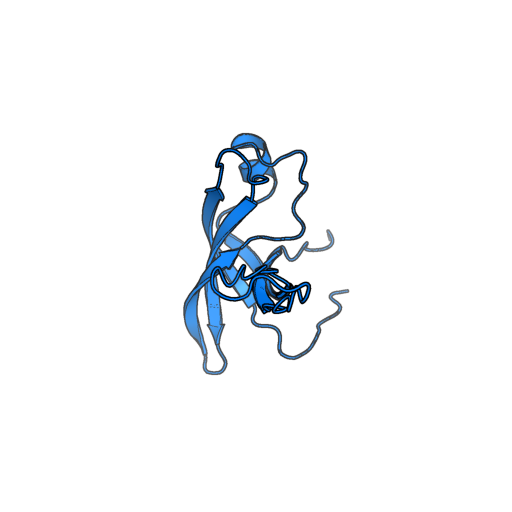G A O 1
ATOM 751 N N . GLY A 1 94 ? -2.343 9.563 -23.754 1.00 61.88 94 GLY A N 1
ATOM 752 C CA . GLY A 1 94 ? -2.072 8.972 -22.447 1.00 61.88 94 GLY A CA 1
ATOM 753 C C . GLY A 1 94 ? -3.226 9.248 -21.482 1.00 61.88 94 GLY A C 1
ATOM 754 O O . GLY A 1 94 ? -3.551 10.403 -21.211 1.00 61.88 94 GLY A O 1
ATOM 755 N N . LEU A 1 95 ? -3.854 8.195 -20.956 1.00 66.88 95 LEU A N 1
ATOM 756 C CA . LEU A 1 95 ? -4.812 8.328 -19.865 1.00 66.88 95 LEU A CA 1
ATOM 757 C C . LEU A 1 95 ? -4.050 8.381 -18.538 1.00 66.88 95 LEU A C 1
ATOM 759 O O . LEU A 1 95 ? -3.403 7.410 -18.139 1.00 66.88 95 LEU A O 1
ATOM 763 N N . LEU A 1 96 ? -4.172 9.497 -17.819 1.00 74.00 96 LEU A N 1
ATOM 764 C CA . LEU A 1 96 ? -3.716 9.567 -16.434 1.00 74.00 96 LEU A CA 1
ATOM 765 C C . LEU A 1 96 ? -4.695 8.788 -15.555 1.00 74.00 96 LEU A C 1
ATOM 767 O O . LEU A 1 96 ? -5.853 9.170 -15.390 1.00 74.00 96 LEU A O 1
ATOM 771 N N . VAL A 1 97 ? -4.226 7.667 -15.011 1.00 82.12 97 VAL A N 1
ATOM 772 C CA . VAL A 1 97 ? -4.991 6.829 -14.084 1.00 82.12 97 VAL A CA 1
ATOM 773 C C . VAL A 1 97 ? -4.477 7.085 -12.678 1.00 82.12 97 VAL A C 1
ATOM 775 O O . VAL A 1 97 ? -3.289 6.913 -12.417 1.00 82.12 97 VAL A O 1
ATOM 778 N N . TYR A 1 98 ? -5.379 7.454 -11.772 1.00 85.56 98 TYR A N 1
ATOM 779 C CA . TYR A 1 98 ? -5.098 7.575 -10.344 1.00 85.56 98 TYR A CA 1
ATOM 780 C C . TYR A 1 98 ? -5.735 6.411 -9.586 1.00 85.56 98 TYR A C 1
ATOM 782 O O . TYR A 1 98 ? -6.819 5.946 -9.941 1.00 85.56 98 TYR A O 1
ATOM 790 N N . GLY A 1 99 ? -5.069 5.950 -8.532 1.00 88.94 99 GLY A N 1
ATOM 791 C CA . GLY A 1 99 ? -5.557 4.891 -7.657 1.00 88.94 99 GLY A CA 1
ATOM 792 C C . GLY A 1 99 ? -5.053 5.052 -6.227 1.00 88.94 99 GLY A C 1
ATOM 793 O O . GLY A 1 99 ? -4.180 5.875 -5.943 1.00 88.94 99 GLY A O 1
ATOM 794 N N . TYR A 1 100 ? -5.613 4.262 -5.315 1.00 91.88 100 TYR A N 1
ATOM 795 C CA . TYR A 1 100 ? -5.238 4.293 -3.903 1.00 91.88 100 TYR A CA 1
ATOM 796 C C . TYR A 1 100 ? -3.980 3.465 -3.627 1.00 91.88 100 TYR A C 1
ATOM 798 O O . TYR A 1 100 ? -3.872 2.316 -4.049 1.00 91.88 100 TYR A O 1
ATOM 806 N N . ALA A 1 101 ? -3.048 4.033 -2.873 1.00 94.69 101 ALA A N 1
ATOM 807 C CA . ALA A 1 101 ? -1.860 3.369 -2.350 1.00 94.69 101 ALA A CA 1
ATOM 808 C C . ALA A 1 101 ? -1.807 3.527 -0.826 1.00 94.69 101 ALA A C 1
ATOM 810 O O . ALA A 1 101 ? -2.427 4.436 -0.278 1.00 94.69 101 ALA A O 1
ATOM 811 N N . ALA A 1 102 ? -1.061 2.658 -0.151 1.00 95.44 102 ALA A N 1
ATOM 812 C CA . ALA A 1 102 ? -0.787 2.760 1.276 1.00 95.44 102 ALA A CA 1
ATOM 813 C C . ALA A 1 102 ? 0.649 3.234 1.504 1.00 95.44 102 ALA A C 1
ATOM 815 O O . ALA A 1 102 ? 1.594 2.668 0.948 1.00 95.44 102 ALA A O 1
ATOM 816 N N . ARG A 1 103 ? 0.797 4.270 2.330 1.00 94.62 103 ARG A N 1
ATOM 817 C CA . ARG A 1 103 ? 2.078 4.780 2.822 1.00 94.62 103 ARG A CA 1
ATOM 818 C C . ARG A 1 103 ? 2.191 4.473 4.312 1.00 94.62 103 ARG A C 1
ATOM 820 O O . ARG A 1 103 ? 1.224 4.688 5.039 1.00 94.62 103 ARG A O 1
ATOM 827 N N . LEU A 1 104 ? 3.347 3.977 4.750 1.00 93.44 104 LEU A N 1
ATOM 828 C CA . LEU A 1 104 ? 3.633 3.754 6.170 1.00 93.44 104 LEU A CA 1
ATOM 829 C C . LEU A 1 104 ? 3.613 5.084 6.930 1.00 93.44 104 LEU A C 1
ATOM 831 O O . LEU A 1 104 ? 4.159 6.084 6.460 1.00 93.44 104 LEU A O 1
ATOM 835 N N . ILE A 1 105 ? 2.993 5.087 8.106 1.00 89.81 105 ILE A N 1
ATOM 836 C CA . ILE A 1 105 ? 3.064 6.208 9.039 1.00 89.81 105 ILE A CA 1
ATOM 837 C C . ILE A 1 105 ? 4.283 5.956 9.925 1.00 89.81 105 ILE A C 1
ATOM 839 O O . ILE A 1 105 ? 4.244 5.099 10.802 1.00 89.81 105 ILE A O 1
ATOM 843 N N . CYS A 1 106 ? 5.380 6.676 9.689 1.00 67.31 106 CYS A N 1
ATOM 844 C CA . CYS A 1 106 ? 6.505 6.658 10.618 1.00 67.31 106 CYS A CA 1
ATOM 845 C C . CYS A 1 106 ? 6.083 7.386 11.898 1.00 67.31 106 CYS A C 1
ATOM 847 O O . CYS A 1 106 ? 5.868 8.600 11.866 1.00 67.31 106 CYS A O 1
ATOM 849 N N . GLU A 1 107 ? 5.980 6.671 13.017 1.00 57.53 107 GLU A N 1
ATOM 850 C CA . GLU A 1 107 ? 5.960 7.326 14.321 1.00 57.53 107 GLU A CA 1
ATOM 851 C C . GLU A 1 107 ? 7.331 7.992 14.505 1.00 57.53 107 GLU A C 1
ATOM 853 O O . GLU A 1 107 ? 8.359 7.320 14.602 1.00 57.53 107 GLU A O 1
ATOM 858 N N . GLU A 1 108 ? 7.381 9.328 14.457 1.00 45.50 108 GLU A N 1
ATOM 85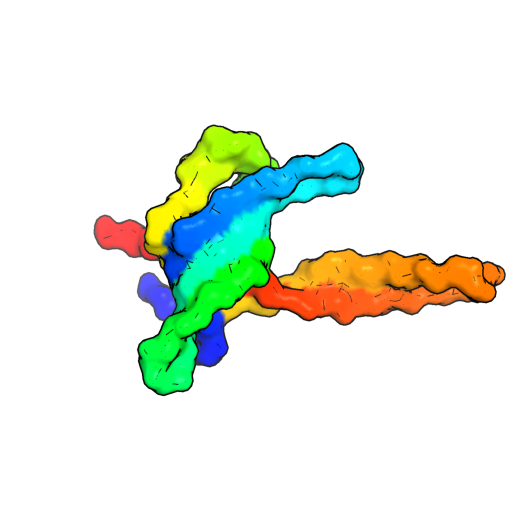9 C CA . GLU A 1 108 ? 8.575 10.059 14.885 1.00 45.50 108 GLU A CA 1
ATOM 860 C C . GLU A 1 108 ? 8.865 9.636 16.329 1.00 45.50 108 GLU A C 1
ATOM 862 O O . GLU A 1 108 ? 8.024 9.828 17.207 1.00 45.50 108 GLU A O 1
ATOM 867 N N . GLY A 1 109 ? 10.028 9.013 16.536 1.00 39.72 109 GLY A N 1
ATOM 868 C CA . GLY A 1 109 ? 10.450 8.465 17.819 1.00 39.72 109 GLY A CA 1
ATOM 869 C C . GLY A 1 109 ? 10.267 9.446 18.977 1.00 39.72 109 GLY A C 1
ATOM 870 O O . GLY A 1 109 ? 10.554 10.638 18.858 1.00 39.72 109 GLY A O 1
ATOM 871 N N . ASN A 1 110 ? 9.772 8.894 20.082 1.00 32.09 110 ASN A N 1
ATOM 872 C CA . ASN A 1 110 ? 9.692 9.525 21.395 1.00 32.09 110 ASN A CA 1
ATOM 873 C C . ASN A 1 110 ? 11.093 9.754 21.982 1.00 32.09 110 ASN A C 1
ATOM 875 O O . ASN A 1 110 ? 11.930 8.829 21.853 1.00 32.09 110 ASN A O 1
#